Protein AF-A0A2N9N6C3-F1 (afdb_monomer)

Foldseek 3Di:
DDDPDDDDPDDDPVVVVVVVVVCCCVPQVFDFDWDWDFDKAWEKAFAPLGFPWAAADDDDADWDWDDDQKTKIWGRWDDVVVVQVVVCVVVVGRYHYPHPDDHTTTFIFIAGPVAADPPDPDGGGHPQVRCCVGGSIHIDTDGDTDTDGDGDRPPPPDDD

Mean predicted aligned error: 14.41 Å

Radius of gyration: 22.59 Å; Cα contacts (8 Å, |Δi|>4): 260; chains: 1; bounding box: 39×46×64 Å

Structure (mmCIF, N/CA/C/O backbone):
data_AF-A0A2N9N6C3-F1
#
_entry.id   AF-A0A2N9N6C3-F1
#
loop_
_atom_site.group_PDB
_atom_site.id
_atom_site.type_symbol
_atom_site.label_atom_id
_atom_site.label_alt_id
_atom_site.label_comp_id
_atom_site.label_asym_id
_atom_site.label_entity_id
_atom_site.label_seq_id
_atom_site.pdbx_PDB_ins_code
_atom_site.Cartn_x
_atom_site.Cartn_y
_atom_site.Cartn_z
_atom_site.occupancy
_atom_site.B_iso_or_equiv
_atom_site.auth_seq_id
_atom_site.auth_comp_id
_atom_site.auth_asym_id
_atom_site.auth_atom_id
_atom_site.pdbx_PDB_model_num
ATOM 1 N N . MET A 1 1 ? -6.068 1.715 46.823 1.00 41.47 1 MET A N 1
ATOM 2 C CA . MET A 1 1 ? -5.093 0.851 46.133 1.00 41.47 1 MET A CA 1
ATOM 3 C C . MET A 1 1 ? -4.915 -0.390 46.980 1.00 41.47 1 MET A C 1
ATOM 5 O O . MET A 1 1 ? -4.499 -0.215 48.109 1.00 41.47 1 MET A O 1
ATOM 9 N N . ASP A 1 2 ? -5.325 -1.560 46.484 1.00 33.47 2 ASP A N 1
ATOM 10 C CA . ASP A 1 2 ? -4.668 -2.855 46.735 1.00 33.47 2 ASP A CA 1
ATOM 11 C C . ASP A 1 2 ? -5.418 -3.950 45.958 1.00 33.47 2 ASP A C 1
ATOM 13 O O . ASP A 1 2 ? -6.585 -4.234 46.223 1.00 33.47 2 ASP A O 1
ATOM 17 N N . VAL A 1 3 ? -4.769 -4.536 44.955 1.00 36.59 3 VAL A N 1
ATOM 18 C CA . VAL A 1 3 ? -5.169 -5.826 44.379 1.00 36.59 3 VAL A CA 1
ATOM 19 C C . VAL A 1 3 ? -3.892 -6.641 44.264 1.00 36.59 3 VAL A C 1
ATOM 21 O O . VAL A 1 3 ? -3.257 -6.711 43.215 1.00 36.59 3 VAL A O 1
ATOM 24 N N . ALA A 1 4 ? -3.484 -7.233 45.380 1.00 40.34 4 ALA A N 1
ATOM 25 C CA . ALA A 1 4 ? -2.506 -8.303 45.382 1.00 40.34 4 ALA A CA 1
ATOM 26 C C . ALA A 1 4 ? -3.183 -9.583 44.860 1.00 40.34 4 ALA A C 1
ATOM 28 O O . ALA A 1 4 ? -3.842 -10.311 45.606 1.00 40.34 4 ALA A O 1
ATOM 29 N N . ALA A 1 5 ? -3.048 -9.853 43.561 1.00 42.94 5 ALA A N 1
ATOM 30 C CA . ALA A 1 5 ? -3.462 -11.120 42.969 1.00 42.94 5 ALA A CA 1
ATOM 31 C C . ALA A 1 5 ? -2.518 -12.239 43.447 1.00 42.94 5 ALA A C 1
ATOM 33 O O . ALA A 1 5 ? -1.395 -12.384 42.964 1.00 42.94 5 ALA A O 1
ATOM 34 N N . LYS A 1 6 ? -2.964 -13.032 44.428 1.00 45.16 6 LYS A N 1
ATOM 35 C CA . LYS A 1 6 ? -2.318 -14.299 44.792 1.00 45.16 6 LYS A CA 1
ATOM 36 C C . LYS A 1 6 ? -2.622 -15.336 43.707 1.00 45.16 6 LYS A C 1
ATOM 38 O O . LYS A 1 6 ? -3.739 -15.836 43.627 1.00 45.16 6 LYS A O 1
ATOM 43 N N . TYR A 1 7 ? -1.621 -15.666 42.897 1.00 44.38 7 TYR A N 1
ATOM 44 C CA . TYR A 1 7 ? -1.681 -16.748 41.914 1.00 44.38 7 TYR A CA 1
ATOM 45 C C . TYR A 1 7 ? -1.330 -18.097 42.569 1.00 44.38 7 TYR A C 1
ATOM 47 O O . TYR A 1 7 ? -0.245 -18.217 43.144 1.00 44.38 7 TYR A O 1
ATOM 55 N N . PRO A 1 8 ? -2.167 -19.145 42.468 1.00 44.12 8 PRO A N 1
ATOM 56 C CA . PRO A 1 8 ? -1.708 -20.511 42.690 1.00 44.12 8 PRO A CA 1
ATOM 57 C C . PRO A 1 8 ? -0.890 -20.969 41.470 1.00 44.12 8 PRO A C 1
ATOM 59 O O . PRO A 1 8 ? -1.366 -20.946 40.338 1.00 44.12 8 PRO A O 1
ATOM 62 N N . ALA A 1 9 ? 0.356 -21.385 41.699 1.00 49.28 9 ALA A N 1
ATOM 63 C CA . ALA A 1 9 ? 1.397 -21.628 40.691 1.00 49.28 9 ALA A CA 1
ATOM 64 C C . ALA A 1 9 ? 1.185 -22.854 39.761 1.00 49.28 9 ALA A C 1
ATOM 66 O O . ALA A 1 9 ? 2.158 -23.457 39.314 1.00 49.28 9 ALA A O 1
ATOM 67 N N . LYS A 1 10 ? -0.060 -23.269 39.485 1.00 49.50 10 LYS A N 1
ATOM 68 C CA . LYS A 1 10 ? -0.364 -24.498 38.722 1.00 49.50 10 LYS A CA 1
ATOM 69 C C . LYS A 1 10 ? -1.496 -24.394 37.684 1.00 49.50 10 LYS A C 1
ATOM 71 O O . LYS A 1 10 ? -2.003 -25.426 37.262 1.00 49.50 10 LYS A O 1
ATOM 76 N N . ALA A 1 11 ? -1.880 -23.192 37.251 1.00 50.94 11 ALA A N 1
ATOM 77 C CA . ALA A 1 11 ? -2.846 -23.019 36.159 1.00 50.94 11 ALA A CA 1
ATOM 78 C C . ALA A 1 11 ? -2.137 -22.866 34.799 1.00 50.94 11 ALA A C 1
ATOM 80 O O . ALA A 1 11 ? -1.230 -22.041 34.663 1.00 50.94 11 ALA A O 1
ATOM 81 N N . SER A 1 12 ? -2.558 -23.661 33.811 1.00 60.38 12 SER A N 1
ATOM 82 C CA . SER A 1 12 ? -2.137 -23.567 32.407 1.00 60.38 12 SER A CA 1
ATOM 83 C C . SER A 1 12 ? -2.492 -22.196 31.811 1.00 60.38 12 SER A C 1
ATOM 85 O O . SER A 1 12 ? -3.450 -21.557 32.244 1.00 60.38 12 SER A O 1
ATOM 87 N N . ASP A 1 13 ? -1.727 -21.733 30.817 1.00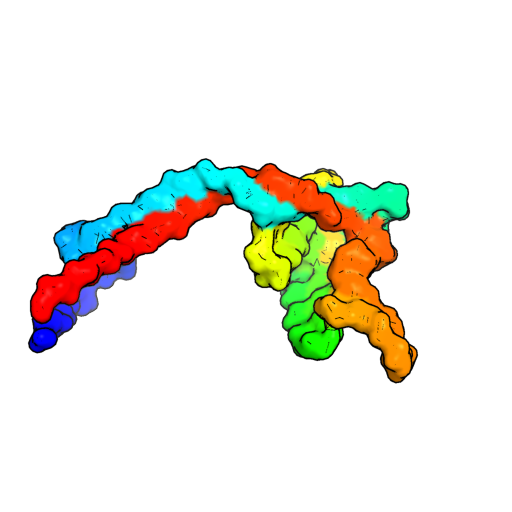 54.66 13 ASP A N 1
ATOM 88 C CA . ASP A 1 13 ? -1.860 -20.378 30.244 1.00 54.66 13 ASP A CA 1
ATOM 89 C C . ASP A 1 13 ? -3.273 -20.094 29.680 1.00 54.66 13 ASP A C 1
ATOM 91 O O . ASP A 1 13 ? -3.801 -18.996 29.852 1.00 54.66 13 ASP A O 1
ATOM 95 N N . ASP A 1 14 ? -3.928 -21.119 29.122 1.00 56.00 14 ASP A N 1
ATOM 96 C CA . ASP A 1 14 ? -5.285 -21.055 28.552 1.00 56.00 14 ASP A CA 1
ATOM 97 C C . ASP A 1 14 ? -6.372 -20.777 29.613 1.00 56.00 14 ASP A C 1
ATOM 99 O O . ASP A 1 14 ? -7.237 -19.915 29.438 1.00 56.00 14 ASP A O 1
ATOM 103 N N . ASP A 1 15 ? -6.278 -21.434 30.775 1.00 57.03 15 ASP A N 1
ATOM 104 C CA . ASP A 1 15 ? -7.173 -21.191 31.915 1.00 57.03 15 ASP A CA 1
ATOM 105 C C . ASP A 1 15 ? -6.963 -19.790 32.499 1.00 57.03 15 ASP A C 1
ATOM 107 O O . ASP A 1 15 ? -7.914 -19.114 32.899 1.00 57.03 15 ASP A O 1
ATOM 111 N N . ARG A 1 16 ? -5.714 -19.311 32.492 1.00 57.00 16 ARG A N 1
ATOM 112 C CA . ARG A 1 16 ? -5.366 -17.952 32.918 1.00 57.00 16 ARG A CA 1
ATOM 113 C C . ARG A 1 16 ? -5.998 -16.901 32.013 1.00 57.00 16 ARG A C 1
ATOM 115 O O . ARG A 1 16 ? -6.516 -15.916 32.534 1.00 57.00 16 ARG A O 1
ATOM 122 N N . MET A 1 17 ? -5.993 -17.121 30.697 1.00 57.16 17 MET A N 1
ATOM 123 C CA . MET A 1 17 ? -6.604 -16.214 29.723 1.00 57.16 17 MET A CA 1
ATOM 124 C C . MET A 1 17 ? -8.120 -16.123 29.930 1.00 57.16 17 MET A C 1
ATOM 126 O O . MET A 1 17 ? -8.662 -15.021 29.972 1.00 57.16 17 MET A O 1
ATOM 130 N N . ARG A 1 18 ? -8.795 -17.259 30.154 1.00 58.66 18 ARG A N 1
ATOM 131 C CA . ARG A 1 18 ? -10.243 -17.282 30.418 1.00 58.66 18 ARG A CA 1
ATOM 132 C C . ARG A 1 18 ? -10.622 -16.615 31.735 1.00 58.66 18 ARG A C 1
ATOM 134 O O . ARG A 1 18 ? -11.561 -15.828 31.755 1.00 58.66 18 ARG A O 1
ATOM 141 N N . MET A 1 19 ? -9.878 -16.859 32.816 1.00 62.62 19 MET A N 1
ATOM 142 C CA . MET A 1 19 ? -10.142 -16.199 34.101 1.00 62.62 19 MET A CA 1
ATOM 143 C C . MET A 1 19 ? -9.870 -14.688 34.044 1.00 62.62 19 MET A C 1
ATOM 145 O O . MET A 1 19 ? -10.613 -13.919 34.650 1.00 62.62 19 MET A O 1
ATOM 149 N N . LEU A 1 20 ? -8.853 -14.242 33.292 1.00 60.12 20 LEU A N 1
ATOM 150 C CA . LEU A 1 20 ? -8.622 -12.816 33.029 1.00 60.12 20 LEU A CA 1
ATOM 151 C C . LEU A 1 20 ? -9.768 -12.199 32.227 1.00 60.12 20 LEU A C 1
ATOM 153 O O . LEU A 1 20 ? -10.194 -11.097 32.550 1.00 60.12 20 LEU A O 1
ATOM 157 N N . GLN A 1 21 ? -10.280 -12.909 31.221 1.00 60.00 21 GLN A N 1
ATOM 158 C CA . GLN A 1 21 ? -11.396 -12.445 30.399 1.00 60.00 21 GLN A CA 1
ATOM 159 C C . GLN A 1 21 ? -12.663 -12.270 31.246 1.00 60.00 21 GLN A C 1
ATOM 161 O O . GLN A 1 21 ? -13.246 -11.190 31.248 1.00 60.00 21 GLN A O 1
ATOM 166 N N . THR A 1 22 ? -12.996 -13.254 32.091 1.00 60.59 22 THR A N 1
ATOM 167 C CA . THR A 1 22 ? -14.125 -13.157 33.034 1.00 60.59 22 THR A CA 1
ATOM 168 C C . THR A 1 22 ? -13.939 -12.035 34.062 1.00 60.59 22 THR A C 1
ATOM 170 O O . THR A 1 22 ? -14.893 -11.332 34.372 1.00 60.59 22 THR A O 1
ATOM 173 N N . LEU A 1 23 ? -12.723 -11.816 34.579 1.00 63.72 23 LEU A N 1
ATOM 174 C CA . LE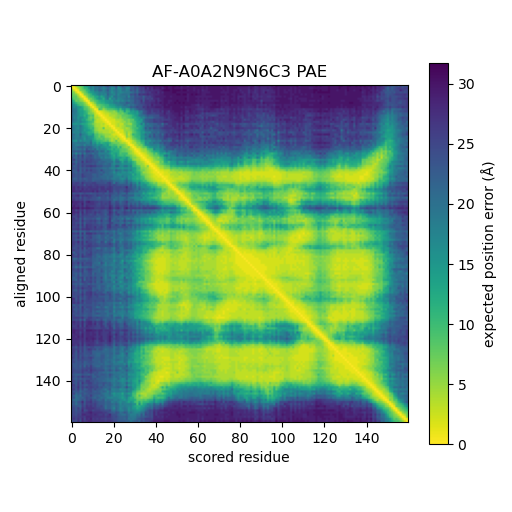U A 1 23 ? -12.449 -10.723 35.524 1.00 63.72 23 LEU A CA 1
ATOM 175 C C . LEU A 1 23 ? -12.477 -9.332 34.863 1.00 63.72 23 LEU A C 1
ATOM 177 O O . LEU A 1 23 ? -12.849 -8.357 35.518 1.00 63.72 23 LEU A O 1
ATOM 181 N N . LEU A 1 24 ? -12.091 -9.223 33.588 1.00 58.91 24 LEU A N 1
ATOM 182 C CA . LEU A 1 24 ? -12.195 -7.991 32.799 1.00 58.91 24 LEU A CA 1
ATOM 183 C C . LEU A 1 24 ? -13.657 -7.679 32.444 1.00 58.91 24 LEU A C 1
ATOM 185 O O . LEU A 1 24 ? -14.078 -6.530 32.563 1.00 58.91 24 LEU A O 1
ATOM 189 N N . GLU A 1 25 ? -14.451 -8.690 32.092 1.00 55.12 25 GLU A N 1
ATOM 190 C CA . GLU A 1 25 ? -15.891 -8.528 31.866 1.00 55.12 25 GLU A CA 1
ATOM 191 C C . GLU A 1 25 ? -16.635 -8.141 33.156 1.00 55.12 25 GLU A C 1
ATOM 193 O O . GLU A 1 25 ? -17.418 -7.192 33.143 1.00 55.12 25 GLU A O 1
ATOM 198 N N . ASP A 1 26 ? -16.347 -8.795 34.288 1.00 57.25 26 ASP A N 1
ATOM 199 C CA . ASP A 1 26 ? -17.074 -8.581 35.550 1.00 57.25 26 ASP A CA 1
ATOM 200 C C . ASP A 1 26 ? -16.666 -7.281 36.274 1.00 57.25 26 ASP A C 1
ATOM 202 O O . ASP A 1 26 ? -17.512 -6.599 36.856 1.00 57.25 26 ASP A O 1
ATOM 206 N N . ARG A 1 27 ? -15.383 -6.876 36.206 1.00 51.81 27 ARG A N 1
ATOM 207 C CA . ARG A 1 27 ? -14.877 -5.701 36.947 1.00 51.81 27 ARG A CA 1
ATOM 208 C C . ARG A 1 27 ? -14.704 -4.430 36.118 1.00 51.81 27 ARG A C 1
ATOM 210 O O . ARG A 1 27 ? -14.740 -3.346 36.697 1.00 51.81 27 ARG A O 1
ATOM 217 N N . PHE A 1 28 ? -14.503 -4.549 34.805 1.00 55.28 28 PHE A N 1
ATOM 218 C CA . PHE A 1 28 ? -14.314 -3.400 33.909 1.00 55.28 28 PHE A CA 1
ATOM 219 C C . PHE A 1 28 ? -15.470 -3.195 32.928 1.00 55.28 28 PHE A C 1
ATOM 221 O O . PHE A 1 28 ? -15.441 -2.205 32.203 1.00 55.28 28 PHE A O 1
ATOM 228 N N . LYS A 1 29 ? -16.479 -4.088 32.903 1.00 55.78 29 LYS A N 1
ATOM 229 C CA . LYS A 1 29 ? -17.602 -4.042 31.946 1.00 55.78 29 LYS A CA 1
ATOM 230 C C . LYS A 1 29 ? -17.143 -3.783 30.508 1.00 55.78 29 LYS A C 1
ATOM 232 O O . LYS A 1 29 ? -17.791 -3.059 29.755 1.00 55.78 29 LYS A O 1
ATOM 237 N N . LEU A 1 30 ? -16.000 -4.353 30.134 1.00 51.84 30 L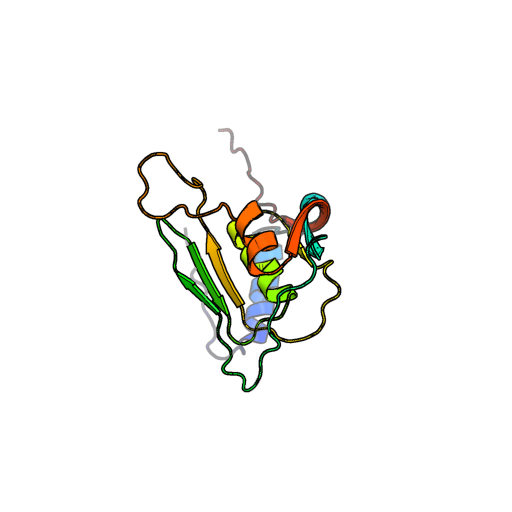EU A N 1
ATOM 238 C CA . LEU A 1 30 ? -15.377 -4.099 28.845 1.00 51.84 30 LEU A CA 1
ATOM 239 C C . LEU A 1 30 ? -16.169 -4.836 27.750 1.00 51.84 30 LEU A C 1
ATOM 241 O O . LEU A 1 30 ? -15.873 -5.976 27.399 1.00 51.84 30 LEU A O 1
ATOM 245 N N . ALA A 1 31 ? -17.231 -4.208 27.249 1.00 53.41 31 ALA A N 1
ATOM 246 C CA . ALA A 1 31 ? -18.031 -4.732 26.153 1.00 53.41 31 ALA A CA 1
ATOM 247 C C . ALA A 1 31 ? -17.308 -4.457 24.829 1.00 53.41 31 ALA A C 1
ATOM 249 O O . ALA A 1 31 ? -17.286 -3.333 24.327 1.00 53.41 31 ALA A O 1
ATOM 250 N N . VAL A 1 32 ? -16.705 -5.498 24.258 1.00 54.16 32 VAL A N 1
ATOM 251 C CA . VAL A 1 32 ? -16.070 -5.424 22.940 1.00 54.16 32 VAL A CA 1
ATOM 252 C C . VAL A 1 32 ? -17.164 -5.410 21.873 1.00 54.16 32 VAL A C 1
ATOM 254 O O . VAL A 1 32 ? -17.711 -6.452 21.510 1.00 54.16 32 VAL A O 1
ATOM 257 N N . HIS A 1 33 ? -17.493 -4.227 21.355 1.00 55.00 33 HIS A N 1
ATOM 258 C CA . HIS A 1 33 ? -18.429 -4.093 20.242 1.00 55.00 33 HIS A CA 1
ATOM 259 C C . HIS A 1 33 ? -17.679 -4.092 18.908 1.00 55.00 33 HIS A C 1
ATOM 261 O O . HIS A 1 33 ? -16.870 -3.210 18.615 1.00 55.00 33 HIS A O 1
ATOM 267 N N . ARG A 1 34 ? -17.966 -5.112 18.094 1.00 53.09 34 ARG A N 1
ATOM 268 C CA . ARG A 1 34 ? -17.567 -5.183 16.687 1.00 53.09 34 ARG A CA 1
ATOM 269 C C . ARG A 1 34 ? -18.646 -4.502 15.857 1.00 53.09 34 ARG A C 1
ATOM 271 O O . ARG A 1 34 ? -19.773 -4.986 15.809 1.00 53.09 34 ARG A O 1
ATOM 278 N N . GLU A 1 35 ? -18.310 -3.390 15.215 1.00 51.59 35 GLU A N 1
ATOM 279 C CA . GLU A 1 35 ? -19.18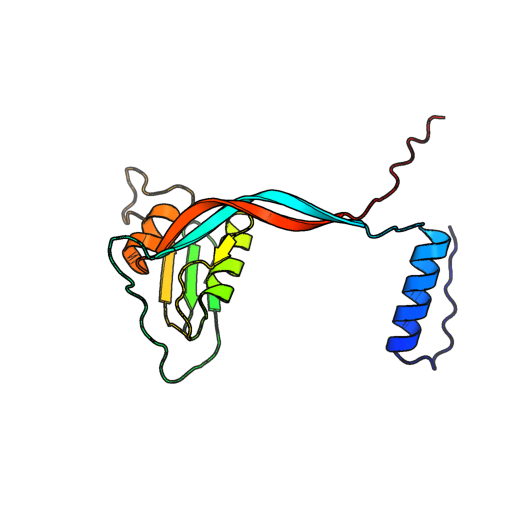9 -2.740 14.240 1.00 51.59 35 GLU A CA 1
ATOM 280 C C . GLU A 1 35 ? -18.485 -2.637 12.887 1.00 51.59 35 GLU A C 1
ATOM 282 O O . GLU A 1 35 ? -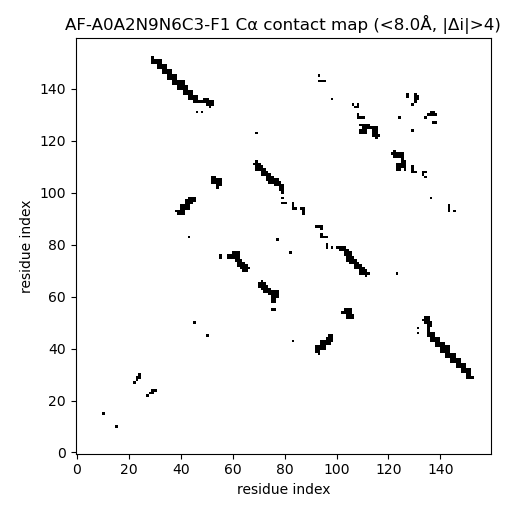17.350 -2.168 12.790 1.00 51.59 35 GLU A O 1
ATOM 287 N N . THR A 1 36 ? -19.181 -3.031 11.820 1.00 60.38 36 THR A N 1
ATOM 288 C CA . THR A 1 36 ? -18.725 -2.793 10.449 1.00 60.38 36 THR A CA 1
ATOM 289 C C . THR A 1 36 ? -19.111 -1.377 10.036 1.00 60.38 36 THR A C 1
ATOM 291 O O . THR A 1 36 ? -20.294 -1.064 9.895 1.00 60.38 36 THR A O 1
ATOM 294 N N . ARG A 1 37 ? -18.126 -0.500 9.823 1.00 62.62 37 ARG A N 1
ATOM 295 C CA . ARG A 1 37 ? -18.356 0.877 9.358 1.00 62.62 37 ARG A CA 1
ATOM 296 C C . ARG A 1 37 ? -17.647 1.118 8.030 1.00 62.62 37 ARG A C 1
ATOM 298 O O . ARG A 1 37 ? -16.544 0.635 7.796 1.00 62.62 37 ARG A O 1
ATOM 305 N N . GLN A 1 38 ? -18.293 1.879 7.147 1.00 68.56 38 GLN A N 1
ATOM 306 C CA . GLN A 1 38 ? -17.681 2.316 5.892 1.00 68.56 38 GLN A CA 1
ATOM 307 C C . GLN A 1 38 ? -16.727 3.472 6.186 1.00 68.56 38 GLN A C 1
ATOM 309 O O . GLN A 1 38 ? -17.171 4.591 6.452 1.00 68.56 38 GLN A O 1
ATOM 314 N N . LEU A 1 39 ? -15.428 3.197 6.147 1.00 73.06 39 LEU A N 1
ATOM 315 C CA . LEU A 1 39 ? -14.387 4.193 6.372 1.00 73.06 39 LEU A CA 1
ATOM 316 C C . LEU A 1 39 ? -13.756 4.618 5.040 1.00 73.06 39 LEU A C 1
ATOM 318 O O . LEU A 1 39 ? -13.725 3.833 4.085 1.00 73.06 39 LEU A O 1
ATOM 322 N N . PRO A 1 40 ? -13.271 5.868 4.939 1.00 76.00 40 PRO A N 1
ATOM 323 C CA . PRO A 1 40 ? -12.427 6.258 3.822 1.00 76.00 40 PRO A CA 1
ATOM 324 C C . PRO A 1 40 ? -11.156 5.401 3.832 1.00 76.00 40 PRO A C 1
ATOM 326 O O . PRO A 1 40 ? -10.445 5.333 4.833 1.00 76.00 40 PRO A O 1
ATOM 329 N N . GLY A 1 41 ? -10.886 4.741 2.713 1.00 87.38 41 GLY A N 1
ATOM 330 C CA . GLY A 1 41 ? -9.701 3.925 2.507 1.00 87.38 41 GLY A CA 1
ATOM 331 C C . GLY A 1 41 ? -9.293 3.924 1.040 1.00 87.38 41 GLY A C 1
ATOM 332 O O . GLY A 1 41 ? -9.694 4.788 0.254 1.00 87.38 41 GLY A O 1
ATOM 333 N N . TYR A 1 42 ? -8.486 2.943 0.668 1.00 89.88 42 TYR A N 1
ATOM 334 C CA . TYR A 1 42 ? -7.973 2.797 -0.684 1.00 89.88 42 TYR A CA 1
ATOM 335 C C . TYR A 1 42 ? -8.144 1.357 -1.164 1.00 89.88 42 TYR A C 1
ATOM 337 O O . TYR A 1 42 ? -8.084 0.415 -0.383 1.00 89.88 42 TYR A O 1
ATOM 345 N N . ALA A 1 43 ? -8.349 1.185 -2.461 1.00 89.88 43 ALA A N 1
ATOM 346 C CA . ALA A 1 43 ? -8.226 -0.092 -3.141 1.00 89.88 43 ALA A CA 1
ATOM 347 C C . ALA A 1 43 ? -6.916 -0.101 -3.930 1.00 89.88 43 ALA A C 1
ATOM 349 O O . ALA A 1 43 ? -6.646 0.827 -4.699 1.00 89.88 43 ALA A O 1
ATOM 350 N N . LEU A 1 44 ? -6.104 -1.135 -3.740 1.00 90.06 44 LEU A N 1
ATOM 351 C CA . LEU A 1 44 ? -4.925 -1.390 -4.551 1.00 90.06 44 LEU A CA 1
ATOM 352 C C . LEU A 1 44 ? -5.373 -2.100 -5.830 1.00 90.06 44 LEU A C 1
ATOM 354 O O . LEU A 1 44 ? -5.907 -3.202 -5.777 1.00 90.06 44 LEU A O 1
ATOM 358 N N . VAL A 1 45 ? -5.190 -1.458 -6.980 1.00 90.81 45 VAL A N 1
ATOM 359 C CA . VAL A 1 45 ? -5.619 -1.969 -8.291 1.00 90.81 45 VAL A CA 1
ATOM 360 C C . VAL A 1 45 ? -4.454 -1.985 -9.271 1.00 90.81 45 VAL A C 1
ATOM 362 O O . VAL A 1 45 ? -3.483 -1.243 -9.115 1.00 90.81 45 VAL A O 1
ATOM 365 N N . VAL A 1 46 ? -4.544 -2.804 -10.317 1.00 90.06 46 VAL A N 1
ATOM 366 C CA . VAL A 1 46 ? -3.559 -2.774 -11.405 1.00 90.06 46 VAL A CA 1
ATOM 367 C C . VAL A 1 46 ? -3.699 -1.462 -12.178 1.00 90.06 46 VAL A C 1
ATOM 369 O O . VAL A 1 46 ? -4.790 -1.052 -12.570 1.00 90.06 46 VAL A O 1
ATOM 372 N N . SER A 1 47 ? -2.580 -0.775 -12.383 1.00 86.25 47 SER A N 1
ATOM 373 C CA . SER A 1 47 ? -2.517 0.455 -13.166 1.00 86.25 47 SER A CA 1
ATOM 374 C C . SER A 1 47 ? -2.724 0.159 -14.652 1.00 86.25 47 SER A C 1
ATOM 376 O O . SER A 1 47 ? -2.327 -0.890 -15.159 1.00 86.25 47 SER A O 1
ATOM 378 N N . SER A 1 48 ? -3.248 1.135 -15.396 1.00 77.00 48 SER A N 1
ATOM 379 C CA . SER A 1 48 ? -3.398 1.057 -16.857 1.00 77.00 48 SER A CA 1
ATOM 380 C C . SER A 1 48 ? -2.072 0.858 -17.606 1.00 77.00 48 SER A C 1
ATOM 382 O O . SER A 1 48 ? -2.079 0.466 -18.768 1.00 77.00 48 SER A O 1
ATOM 384 N N . LYS A 1 49 ? -0.933 1.098 -16.941 1.00 72.19 49 LYS A N 1
ATOM 385 C CA . LYS A 1 49 ? 0.419 0.836 -17.459 1.00 72.19 49 LYS A CA 1
ATOM 386 C C . LYS A 1 49 ? 0.815 -0.654 -17.448 1.00 72.19 49 LYS A C 1
ATOM 388 O O . LYS A 1 49 ? 1.881 -0.980 -17.962 1.00 72.19 49 LYS A O 1
ATOM 393 N N . GLY A 1 50 ? -0.021 -1.536 -16.895 1.00 69.75 50 GLY A N 1
ATOM 394 C CA . GLY A 1 50 ? 0.240 -2.972 -16.784 1.00 69.75 50 GLY A CA 1
ATOM 395 C C . GLY A 1 50 ? 1.089 -3.340 -15.565 1.00 69.75 50 GLY A C 1
ATOM 396 O O . GLY A 1 50 ? 1.838 -2.517 -15.040 1.00 69.75 50 GLY A O 1
ATOM 397 N N . CYS A 1 51 ? 0.954 -4.587 -15.107 1.00 79.56 51 CYS A N 1
ATOM 398 C CA . CYS A 1 51 ? 1.687 -5.116 -13.959 1.00 79.56 51 CYS A CA 1
ATOM 399 C C . CYS A 1 51 ? 3.179 -5.288 -14.292 1.00 79.56 51 CYS A C 1
ATOM 401 O O . CYS A 1 51 ? 3.526 -5.962 -15.261 1.00 79.56 51 CYS A O 1
ATOM 403 N N . LYS A 1 52 ? 4.058 -4.688 -13.479 1.00 80.62 52 LYS A N 1
ATOM 404 C CA . LYS A 1 52 ? 5.525 -4.774 -13.616 1.00 80.62 52 LYS A CA 1
ATOM 405 C C . LYS A 1 52 ? 6.180 -5.639 -12.534 1.00 80.62 52 LYS A C 1
ATOM 407 O O . LYS A 1 52 ? 7.396 -5.590 -12.350 1.00 80.62 52 LYS A O 1
ATOM 412 N N . LEU A 1 53 ? 5.380 -6.404 -11.795 1.00 81.00 53 LEU A N 1
ATOM 413 C CA . LEU A 1 53 ? 5.868 -7.255 -10.718 1.00 81.00 53 LEU A CA 1
ATOM 414 C C . LEU A 1 53 ? 6.736 -8.383 -11.273 1.00 81.00 53 LEU A C 1
ATOM 416 O O . LEU A 1 53 ? 6.413 -9.008 -12.284 1.00 81.00 53 LEU A O 1
ATOM 420 N N . LYS A 1 54 ? 7.836 -8.663 -10.578 1.00 81.69 54 LYS A N 1
ATOM 421 C CA . LYS A 1 54 ? 8.712 -9.786 -10.902 1.00 81.69 54 LYS A CA 1
ATOM 422 C C . LYS A 1 54 ? 8.282 -10.990 -10.067 1.00 81.69 54 LYS A C 1
ATOM 424 O O . LYS A 1 54 ? 8.222 -10.850 -8.843 1.00 81.69 54 LYS A O 1
ATOM 429 N N . PRO A 1 55 ? 7.972 -12.148 -10.675 1.00 80.88 55 PRO A N 1
ATOM 430 C CA . PRO A 1 55 ? 7.670 -13.350 -9.907 1.00 80.88 55 PRO A CA 1
ATOM 431 C C . PRO A 1 55 ? 8.877 -13.696 -9.033 1.00 80.88 55 PRO A C 1
ATOM 433 O O . PRO A 1 55 ? 10.017 -13.662 -9.505 1.00 80.88 55 PRO A O 1
ATOM 436 N N . ALA A 1 56 ? 8.638 -13.969 -7.752 1.00 78.25 56 ALA A N 1
ATOM 437 C CA . ALA A 1 56 ? 9.705 -14.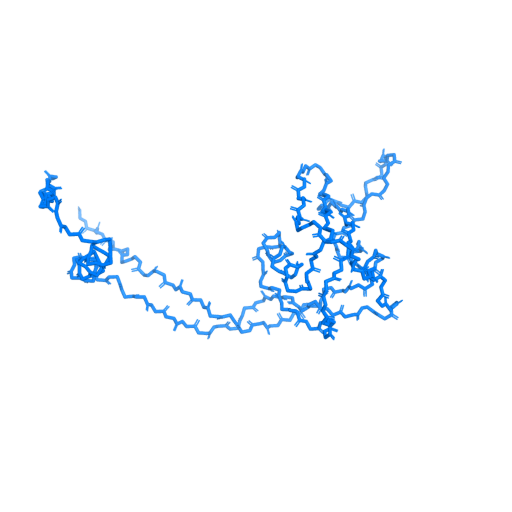408 -6.868 1.00 78.25 56 ALA A CA 1
ATOM 438 C C . ALA A 1 56 ? 10.099 -15.849 -7.229 1.00 78.25 56 ALA A C 1
ATOM 440 O O . ALA A 1 56 ? 9.239 -16.699 -7.453 1.00 78.25 56 ALA A O 1
ATOM 441 N N . GLY A 1 57 ? 11.405 -16.093 -7.344 1.00 72.56 57 GLY A N 1
ATOM 442 C CA . GLY A 1 57 ? 11.969 -17.423 -7.570 1.00 72.56 57 GLY A CA 1
ATOM 443 C C . GLY A 1 57 ? 12.228 -18.138 -6.244 1.00 72.56 57 GLY A C 1
ATOM 444 O O . GLY A 1 57 ? 11.318 -18.332 -5.442 1.00 72.56 57 GLY A O 1
ATOM 445 N N . GLU A 1 58 ? 13.486 -18.510 -5.998 1.00 62.75 58 GLU A N 1
ATOM 446 C CA . GLU A 1 58 ? 13.914 -19.053 -4.705 1.00 62.75 58 GLU A CA 1
ATOM 447 C C . GLU A 1 58 ? 13.753 -18.012 -3.592 1.00 62.75 58 GLU A C 1
ATOM 449 O O . GLU A 1 58 ? 14.147 -16.851 -3.718 1.00 62.75 58 GLU A O 1
ATOM 454 N N . CYS A 1 59 ? 13.095 -18.440 -2.519 1.00 58.69 59 CYS A N 1
ATOM 455 C CA . CYS A 1 59 ? 12.363 -17.554 -1.637 1.00 58.69 59 CYS A CA 1
ATOM 456 C C . CYS A 1 59 ? 12.985 -17.524 -0.242 1.00 58.69 59 CYS A C 1
ATOM 458 O O . CYS A 1 59 ? 12.730 -18.402 0.580 1.00 58.69 59 CYS A O 1
ATOM 460 N N . GLU A 1 60 ? 13.761 -16.483 0.045 1.00 63.84 60 GLU A N 1
ATOM 461 C CA . GLU A 1 60 ? 14.031 -16.078 1.424 1.00 63.84 60 GLU A CA 1
ATOM 462 C C . GLU A 1 60 ? 12.970 -15.051 1.821 1.00 63.84 60 GLU A C 1
ATOM 464 O O . GLU A 1 60 ? 12.933 -13.931 1.302 1.00 63.84 60 GLU A O 1
ATOM 469 N N . GLN A 1 61 ? 12.051 -15.456 2.700 1.00 62.03 61 GLN A N 1
ATOM 470 C CA . GLN A 1 61 ? 10.992 -14.577 3.186 1.00 62.03 61 GLN A CA 1
ATOM 471 C C . GLN A 1 61 ? 11.598 -13.392 3.939 1.00 62.03 61 GLN A C 1
ATOM 473 O O . GLN A 1 61 ? 12.368 -13.556 4.883 1.00 62.03 61 GLN A O 1
ATOM 478 N N . GLY A 1 62 ? 11.220 -12.187 3.524 1.00 67.94 62 GLY A N 1
ATOM 479 C CA . GLY A 1 62 ? 11.679 -10.964 4.158 1.00 67.94 62 GLY A CA 1
ATOM 480 C C . GLY A 1 62 ? 11.176 -9.731 3.426 1.00 67.94 62 GLY A C 1
ATOM 481 O O . GLY A 1 62 ? 11.333 -9.604 2.209 1.00 67.94 62 GLY A O 1
ATOM 482 N N . ALA A 1 63 ? 10.585 -8.820 4.193 1.00 72.12 63 ALA A N 1
ATOM 483 C CA . ALA A 1 63 ? 10.330 -7.453 3.779 1.00 72.12 63 ALA A CA 1
ATOM 484 C C . ALA A 1 63 ? 11.150 -6.539 4.690 1.00 72.12 63 ALA A C 1
ATOM 486 O O . ALA A 1 63 ? 10.969 -6.540 5.906 1.00 72.12 63 ALA A O 1
ATOM 487 N N . ASN A 1 64 ? 12.065 -5.779 4.100 1.00 79.38 64 ASN A N 1
ATOM 488 C CA . ASN A 1 64 ? 12.800 -4.739 4.797 1.00 79.38 64 ASN A CA 1
ATOM 489 C C . ASN A 1 64 ? 12.150 -3.404 4.475 1.00 79.38 64 ASN A C 1
ATOM 491 O O . ASN A 1 64 ? 12.135 -2.977 3.321 1.00 79.38 64 ASN A O 1
ATOM 495 N N . HIS A 1 65 ? 11.625 -2.757 5.507 1.00 79.00 65 HIS A N 1
ATOM 496 C CA . HIS A 1 65 ? 11.156 -1.386 5.433 1.00 79.00 65 HIS A CA 1
ATOM 497 C C . HIS A 1 65 ? 12.149 -0.500 6.176 1.00 79.00 65 HIS A C 1
ATOM 499 O O . HIS A 1 65 ? 12.296 -0.625 7.393 1.00 79.00 65 HIS A O 1
ATOM 505 N N . ASN A 1 66 ? 12.851 0.356 5.440 1.00 81.31 66 ASN A N 1
ATOM 506 C CA . ASN A 1 66 ? 13.787 1.307 6.015 1.00 81.31 66 ASN A CA 1
ATOM 507 C C . ASN A 1 66 ? 13.164 2.702 5.982 1.00 81.31 66 ASN A C 1
ATOM 509 O O . ASN A 1 66 ? 12.848 3.212 4.904 1.00 81.31 66 ASN A O 1
ATOM 513 N N . GLY A 1 67 ? 12.981 3.276 7.170 1.00 73.06 67 GLY A N 1
ATOM 514 C CA . GLY A 1 67 ? 12.353 4.581 7.343 1.00 73.06 67 GLY A CA 1
ATOM 515 C C . GLY A 1 67 ? 13.351 5.739 7.266 1.00 73.06 67 GLY A C 1
ATOM 516 O O . GLY A 1 67 ? 14.537 5.571 7.566 1.00 73.06 67 GLY A O 1
ATOM 517 N N . GLY A 1 68 ? 12.885 6.934 6.903 1.00 79.44 68 GLY A N 1
ATOM 518 C CA . GLY A 1 68 ? 13.693 8.154 6.925 1.00 79.44 68 GLY A CA 1
ATOM 519 C C . GLY A 1 68 ? 13.095 9.304 6.114 1.00 79.44 68 GLY A C 1
ATOM 520 O O . GLY A 1 68 ? 11.888 9.478 6.032 1.00 79.44 68 GLY A O 1
ATOM 521 N N . ARG A 1 69 ? 13.955 10.128 5.495 1.00 78.00 69 ARG A N 1
ATOM 522 C CA . ARG A 1 69 ? 13.501 11.153 4.526 1.00 78.00 69 ARG A CA 1
ATOM 523 C C . ARG A 1 69 ? 12.935 10.516 3.250 1.00 78.00 69 ARG A C 1
ATOM 525 O O . ARG A 1 69 ? 12.132 11.129 2.553 1.00 78.00 69 ARG A O 1
ATOM 532 N N . VAL A 1 70 ? 13.418 9.319 2.934 1.00 84.56 70 VAL A N 1
ATOM 533 C CA . VAL A 1 70 ? 13.025 8.506 1.789 1.00 84.56 70 VAL A CA 1
ATOM 534 C C . VAL A 1 70 ? 12.739 7.115 2.327 1.00 84.56 70 VAL A C 1
ATOM 536 O O . VAL A 1 70 ? 13.650 6.444 2.812 1.00 84.56 70 VAL A O 1
ATOM 539 N N . GLU A 1 71 ? 11.486 6.705 2.229 1.00 87.06 71 GLU A N 1
ATOM 540 C CA . GLU A 1 71 ? 11.033 5.375 2.599 1.00 87.06 71 GLU A CA 1
ATOM 541 C C . GLU A 1 71 ? 11.495 4.394 1.522 1.00 87.06 71 GLU A C 1
ATOM 543 O O . GLU A 1 71 ? 11.358 4.644 0.319 1.00 87.06 71 GLU A O 1
ATOM 548 N N . THR A 1 72 ? 12.091 3.282 1.944 1.00 87.19 72 THR A N 1
ATOM 549 C CA . THR A 1 72 ? 12.494 2.205 1.034 1.00 87.19 72 THR A CA 1
ATOM 550 C C . THR A 1 72 ? 11.935 0.885 1.538 1.00 87.19 72 THR A C 1
ATOM 552 O O . THR A 1 72 ? 12.236 0.460 2.652 1.00 87.19 72 THR A O 1
ATOM 555 N N . LEU A 1 73 ? 11.139 0.224 0.704 1.00 87.25 73 LEU A N 1
ATOM 556 C CA . LEU A 1 73 ? 10.570 -1.092 0.948 1.00 87.25 73 LEU A CA 1
ATOM 557 C C . LEU A 1 73 ? 11.133 -2.077 -0.066 1.00 87.25 73 LEU A C 1
ATOM 559 O O . LEU A 1 73 ? 10.828 -1.988 -1.250 1.00 87.25 73 LEU A O 1
ATOM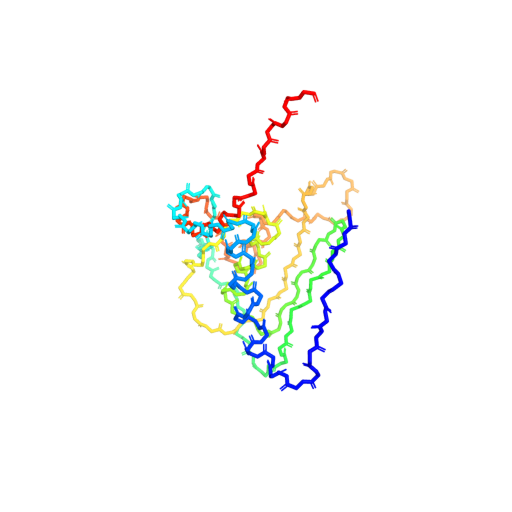 563 N N . SER A 1 74 ? 11.922 -3.032 0.406 1.00 86.94 74 SER A N 1
ATOM 564 C CA . SER A 1 74 ? 12.407 -4.145 -0.406 1.00 86.94 74 SER A CA 1
ATOM 565 C C . SER A 1 74 ? 11.785 -5.436 0.096 1.00 86.94 74 SER A C 1
ATOM 567 O O . SER A 1 74 ? 11.870 -5.761 1.282 1.00 86.94 74 SER A O 1
ATOM 569 N N . ALA A 1 75 ? 11.145 -6.165 -0.804 1.00 84.88 75 ALA A N 1
ATOM 570 C CA . ALA A 1 75 ? 10.458 -7.413 -0.540 1.00 84.88 75 ALA A CA 1
ATOM 571 C C . ALA A 1 75 ? 10.931 -8.456 -1.547 1.00 84.88 75 ALA A C 1
ATOM 573 O O . ALA A 1 75 ? 10.788 -8.248 -2.746 1.00 84.88 75 ALA A O 1
ATOM 574 N N . LYS A 1 76 ? 11.468 -9.588 -1.078 1.00 80.31 76 LYS A N 1
ATOM 575 C CA . LYS A 1 76 ? 11.956 -10.656 -1.973 1.00 80.31 76 LYS A CA 1
ATOM 576 C C . LYS A 1 76 ? 10.939 -11.768 -2.229 1.00 80.31 76 LYS A C 1
ATOM 578 O O . LYS A 1 76 ? 11.108 -12.526 -3.178 1.00 80.31 76 LYS A O 1
ATOM 583 N N . CYS A 1 77 ? 9.884 -11.834 -1.420 1.00 82.62 77 CYS A N 1
ATOM 584 C CA . CYS A 1 77 ? 8.849 -12.861 -1.479 1.00 82.62 77 CYS A CA 1
ATOM 585 C C . CYS A 1 77 ? 7.567 -12.400 -0.782 1.00 82.62 77 CYS A C 1
ATOM 587 O O . CYS A 1 77 ? 7.196 -12.904 0.278 1.00 82.62 77 CYS A O 1
ATOM 589 N N . SER A 1 78 ? 6.903 -11.409 -1.363 1.00 82.38 78 SER A N 1
ATOM 590 C CA . SER A 1 78 ? 5.718 -10.811 -0.751 1.00 82.38 78 SER A CA 1
ATOM 591 C C . SER A 1 78 ? 4.499 -10.973 -1.643 1.00 82.38 78 SER A C 1
ATOM 593 O O . SER A 1 78 ? 4.576 -10.803 -2.861 1.00 82.38 78 SER A O 1
ATOM 595 N N . SER A 1 79 ? 3.370 -11.307 -1.022 1.00 86.56 79 SER A N 1
ATOM 596 C CA . SER A 1 79 ? 2.060 -11.280 -1.666 1.00 86.56 79 SER A CA 1
ATOM 597 C C . SER A 1 79 ? 1.546 -9.844 -1.779 1.00 86.56 79 SER A C 1
ATOM 599 O O . SER A 1 79 ? 2.014 -8.935 -1.081 1.00 86.56 79 SER A O 1
ATOM 601 N N . MET A 1 80 ? 0.557 -9.637 -2.648 1.00 86.31 80 MET A N 1
ATOM 602 C CA . MET A 1 80 ? -0.135 -8.348 -2.742 1.00 86.31 80 MET A CA 1
ATOM 603 C C . MET A 1 80 ? -0.881 -7.999 -1.454 1.00 86.31 80 MET A C 1
ATOM 605 O O . MET A 1 80 ? -0.916 -6.832 -1.076 1.00 86.31 80 MET A O 1
ATOM 609 N N . ASP A 1 81 ? -1.364 -9.005 -0.725 1.00 85.31 81 ASP A N 1
ATOM 610 C CA . ASP A 1 81 ? -1.967 -8.828 0.596 1.00 85.31 81 ASP A CA 1
ATOM 611 C C . ASP A 1 81 ? -0.981 -8.198 1.598 1.00 85.31 81 ASP A C 1
ATOM 613 O O . ASP A 1 81 ? -1.290 -7.193 2.238 1.00 85.31 81 ASP A O 1
ATOM 617 N N . LEU A 1 82 ? 0.261 -8.699 1.658 1.00 85.31 82 LEU A N 1
ATOM 618 C CA . LEU A 1 82 ? 1.289 -8.116 2.524 1.00 85.31 82 LEU A CA 1
ATOM 619 C C . LEU A 1 82 ? 1.636 -6.680 2.105 1.00 85.31 82 LEU A C 1
ATOM 621 O O . LEU A 1 82 ? 1.825 -5.812 2.958 1.00 85.31 82 LEU A O 1
ATOM 625 N N . LEU A 1 83 ? 1.698 -6.406 0.798 1.00 87.25 83 LEU A N 1
ATOM 626 C CA . LEU A 1 83 ? 1.899 -5.047 0.292 1.00 87.25 83 LEU A CA 1
ATOM 627 C C . LEU A 1 83 ? 0.748 -4.120 0.713 1.00 87.25 83 LEU A C 1
ATOM 629 O O . LEU A 1 83 ? 1.007 -3.022 1.204 1.00 87.25 83 LEU A O 1
ATOM 633 N N . ALA A 1 84 ? -0.505 -4.559 0.569 1.00 88.56 84 ALA A N 1
ATOM 634 C CA . ALA A 1 84 ? -1.679 -3.803 0.991 1.00 88.56 84 ALA A CA 1
ATOM 635 C C . ALA A 1 84 ? -1.640 -3.506 2.497 1.00 88.56 84 ALA A C 1
ATOM 637 O O . ALA A 1 84 ? -1.845 -2.360 2.894 1.00 88.56 84 ALA A O 1
ATOM 638 N N . GLN A 1 85 ? -1.273 -4.484 3.330 1.00 86.50 85 GLN A N 1
ATOM 639 C CA . GLN A 1 85 ? -1.094 -4.292 4.773 1.00 86.50 85 GLN A CA 1
ATOM 640 C C . GLN A 1 85 ? -0.004 -3.258 5.102 1.00 86.50 85 GLN A C 1
ATOM 642 O O . GLN A 1 85 ? -0.208 -2.385 5.948 1.00 86.50 85 GLN A O 1
ATOM 647 N N . LEU A 1 86 ? 1.148 -3.316 4.425 1.00 86.12 86 LEU A N 1
ATOM 648 C CA . LEU A 1 86 ? 2.247 -2.364 4.631 1.00 86.12 86 LEU A CA 1
ATOM 649 C C . LEU A 1 86 ? 1.850 -0.940 4.228 1.00 86.12 86 LEU A C 1
ATOM 651 O O . LEU A 1 86 ? 2.085 0.005 4.981 1.00 86.12 86 LEU A O 1
ATOM 655 N N . VAL A 1 87 ? 1.197 -0.792 3.075 1.00 88.50 87 VAL A N 1
ATOM 656 C CA . VAL A 1 87 ? 0.695 0.502 2.597 1.00 88.50 87 VAL A CA 1
ATOM 657 C C . VAL A 1 87 ? -0.419 1.024 3.505 1.00 88.50 87 VAL A C 1
ATOM 659 O O . VAL A 1 87 ? -0.449 2.215 3.806 1.00 88.50 87 VAL A O 1
ATOM 662 N N . SER A 1 88 ? -1.290 0.145 4.006 1.00 86.81 88 SER A N 1
ATOM 663 C CA . SER A 1 88 ? -2.334 0.501 4.968 1.00 86.81 88 SER A CA 1
ATOM 664 C C . SER A 1 88 ? -1.741 1.064 6.255 1.00 86.81 88 SER A C 1
ATOM 666 O O . SER A 1 88 ? -2.161 2.123 6.724 1.00 86.81 88 SER A O 1
ATOM 668 N N . ARG A 1 89 ? -0.705 0.402 6.783 1.00 85.50 89 ARG A N 1
ATOM 669 C CA . ARG A 1 89 ? 0.021 0.855 7.970 1.00 85.50 89 ARG A CA 1
ATOM 670 C C . ARG A 1 89 ? 0.709 2.199 7.750 1.00 85.50 89 ARG A C 1
ATOM 672 O O . ARG A 1 89 ? 0.692 3.026 8.656 1.00 85.50 89 ARG A O 1
ATOM 679 N N . TYR A 1 90 ? 1.299 2.411 6.577 1.00 84.62 90 TYR A N 1
ATOM 680 C CA . TYR A 1 90 ? 1.967 3.665 6.236 1.00 84.62 90 TYR A CA 1
ATOM 681 C C . TYR A 1 90 ? 0.978 4.830 6.088 1.00 84.62 90 TYR A C 1
ATOM 683 O O . TYR A 1 90 ? 1.186 5.898 6.655 1.00 84.62 90 TYR A O 1
ATOM 691 N N . LEU A 1 91 ? -0.133 4.616 5.377 1.00 83.88 91 LEU A N 1
ATOM 692 C CA . LEU A 1 91 ? -1.152 5.644 5.143 1.00 83.88 91 LEU A CA 1
ATOM 693 C C . LEU A 1 91 ? -2.063 5.898 6.351 1.00 83.88 91 LEU A C 1
ATOM 695 O O . LEU A 1 91 ? -2.805 6.879 6.353 1.00 83.88 91 LEU A O 1
ATOM 699 N N . GLY A 1 92 ? -2.079 4.998 7.339 1.00 82.69 92 GLY A N 1
ATOM 700 C CA . GLY A 1 92 ? -3.050 5.033 8.436 1.00 82.69 92 GLY A CA 1
ATOM 701 C C . GLY A 1 92 ? -4.498 4.860 7.959 1.00 82.69 92 GLY A C 1
ATOM 702 O O . GLY A 1 92 ? -5.428 5.295 8.634 1.00 82.69 92 GLY A O 1
ATOM 703 N N . ALA A 1 93 ? -4.692 4.259 6.784 1.00 84.44 93 ALA A N 1
ATOM 704 C CA . ALA A 1 93 ? -5.988 4.062 6.147 1.00 84.44 93 ALA A CA 1
ATOM 705 C C . ALA A 1 93 ? -6.123 2.609 5.693 1.00 84.44 93 ALA A C 1
ATOM 707 O O . ALA A 1 93 ? -5.134 1.975 5.333 1.00 84.44 93 ALA A O 1
ATOM 708 N N . MET A 1 94 ? -7.342 2.073 5.685 1.00 83.94 94 MET A N 1
ATOM 709 C CA . MET A 1 94 ? -7.576 0.705 5.224 1.00 83.94 94 MET A CA 1
ATOM 710 C C . MET A 1 94 ? -7.264 0.598 3.728 1.00 83.94 94 MET A C 1
ATOM 712 O O . MET A 1 94 ? -7.768 1.397 2.935 1.00 83.94 94 MET A O 1
ATOM 716 N N . VAL A 1 95 ? -6.439 -0.379 3.353 1.00 88.81 95 VAL A N 1
ATOM 717 C CA . VAL A 1 95 ? -6.105 -0.671 1.954 1.00 88.81 95 VAL A CA 1
ATOM 718 C C . VAL A 1 95 ? -6.581 -2.077 1.630 1.00 88.81 95 VAL A C 1
ATOM 720 O O . VAL A 1 95 ? -6.151 -3.035 2.260 1.00 88.81 95 VAL A O 1
ATOM 723 N N . GLU A 1 96 ? -7.482 -2.186 0.662 1.00 87.44 96 GLU A N 1
ATOM 724 C CA . GLU A 1 96 ? -8.013 -3.457 0.171 1.00 87.44 96 GLU A CA 1
ATOM 725 C C . GLU A 1 96 ? -7.267 -3.876 -1.098 1.00 87.44 96 GLU A C 1
ATOM 727 O O . GLU A 1 96 ? -7.146 -3.080 -2.032 1.00 87.44 96 GLU A O 1
ATOM 732 N N . ASP A 1 97 ? -6.779 -5.114 -1.154 1.00 88.38 97 ASP A N 1
ATOM 733 C CA . ASP A 1 97 ? -6.206 -5.664 -2.381 1.00 88.38 97 ASP A CA 1
ATOM 734 C C . ASP A 1 97 ? -7.315 -6.009 -3.388 1.00 88.38 97 ASP A C 1
ATOM 736 O O . ASP A 1 97 ? -8.169 -6.860 -3.150 1.00 88.38 97 ASP A O 1
ATOM 740 N N . LYS A 1 98 ? -7.304 -5.324 -4.533 1.00 86.88 98 LYS A N 1
ATOM 741 C CA . LYS A 1 98 ? -8.158 -5.579 -5.705 1.00 86.88 98 LYS A CA 1
ATOM 742 C C . LYS A 1 98 ? -7.324 -5.756 -6.968 1.00 86.88 98 LYS A C 1
ATOM 744 O O . LYS A 1 98 ? -7.805 -5.534 -8.080 1.00 86.88 98 LYS A O 1
ATOM 749 N N . THR A 1 99 ? -6.057 -6.130 -6.811 1.00 84.75 99 THR A N 1
ATOM 750 C CA . THR A 1 99 ? -5.173 -6.366 -7.950 1.00 84.75 99 THR A CA 1
ATOM 751 C C . THR A 1 99 ? -5.535 -7.659 -8.679 1.00 84.75 99 THR A C 1
ATOM 753 O O . THR A 1 99 ? -5.379 -7.723 -9.897 1.00 84.75 99 THR A O 1
ATOM 756 N N . GLY A 1 100 ? -6.060 -8.658 -7.957 1.00 83.00 100 GLY A N 1
ATOM 757 C CA . GLY A 1 100 ? -6.366 -9.984 -8.503 1.00 83.00 100 GLY A CA 1
ATOM 758 C C . GLY A 1 100 ? -5.111 -10.754 -8.920 1.00 83.00 100 GLY A C 1
ATOM 759 O O . GLY A 1 100 ? -5.173 -11.590 -9.818 1.00 83.00 100 GLY A O 1
ATOM 760 N N . ILE A 1 101 ? -3.961 -10.407 -8.333 1.00 81.75 101 ILE A N 1
ATOM 761 C CA . ILE A 1 101 ? -2.667 -11.005 -8.644 1.00 81.75 101 ILE A CA 1
ATOM 762 C C . ILE A 1 101 ? -2.305 -11.983 -7.525 1.00 81.75 101 ILE A C 1
ATOM 764 O O . ILE A 1 101 ? -1.797 -11.592 -6.474 1.00 81.75 101 ILE A O 1
ATOM 768 N N . ASP A 1 102 ? -2.536 -13.265 -7.784 1.00 79.44 102 ASP A N 1
ATOM 769 C CA . ASP A 1 102 ? -2.148 -14.350 -6.889 1.00 79.44 102 ASP A CA 1
ATOM 770 C C . ASP A 1 102 ? -0.688 -14.762 -7.100 1.00 79.44 102 ASP A C 1
ATOM 772 O O . ASP A 1 102 ? -0.240 -15.012 -8.221 1.00 79.44 102 ASP A O 1
ATOM 776 N N . GLY A 1 103 ? 0.056 -14.877 -6.001 1.00 81.94 103 GLY A N 1
ATOM 777 C CA . GLY A 1 103 ? 1.439 -15.340 -6.003 1.00 81.94 103 GLY A CA 1
ATOM 778 C C . GLY A 1 103 ? 2.344 -14.540 -5.075 1.00 81.94 103 GLY A C 1
ATOM 779 O O . GLY A 1 103 ? 1.908 -13.664 -4.326 1.00 81.94 103 GLY A O 1
ATOM 780 N N . VAL A 1 104 ? 3.633 -14.863 -5.133 1.00 85.69 104 VAL A N 1
ATOM 781 C CA . VAL A 1 104 ? 4.691 -14.133 -4.434 1.00 85.69 104 VAL A CA 1
ATOM 782 C C . VAL A 1 104 ? 5.556 -13.402 -5.443 1.00 85.69 104 VAL A C 1
ATOM 784 O O . VAL A 1 104 ? 5.964 -13.952 -6.469 1.00 85.69 104 VAL A O 1
ATOM 787 N N . TYR A 1 105 ? 5.838 -12.143 -5.137 1.00 86.81 105 TY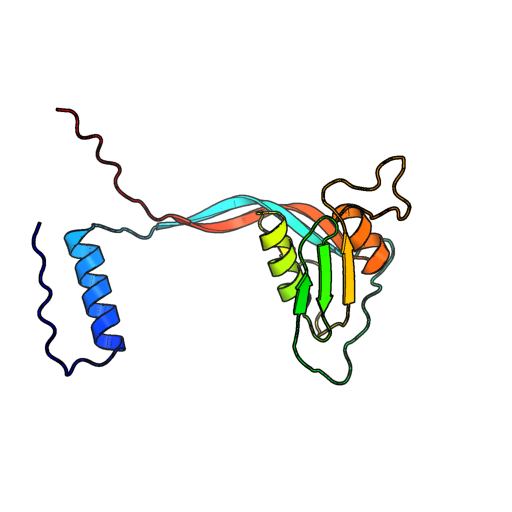R A N 1
ATOM 788 C CA . TYR A 1 105 ? 6.576 -11.258 -6.018 1.00 86.81 105 TYR A CA 1
ATOM 789 C C . TYR A 1 105 ? 7.735 -10.624 -5.273 1.00 86.81 105 TYR A C 1
ATOM 791 O O . TYR A 1 105 ? 7.689 -10.412 -4.057 1.00 86.81 105 TYR A O 1
ATOM 799 N N . THR A 1 106 ? 8.778 -10.327 -6.037 1.00 86.94 106 THR A N 1
ATOM 800 C CA . THR A 1 106 ? 9.893 -9.518 -5.574 1.00 86.94 106 THR A CA 1
ATOM 801 C C . THR A 1 106 ? 9.725 -8.101 -6.097 1.00 86.94 106 THR A C 1
ATOM 803 O O . THR A 1 106 ? 9.460 -7.882 -7.286 1.00 86.94 106 THR A O 1
ATOM 806 N N . PHE A 1 107 ? 9.822 -7.136 -5.195 1.00 87.06 107 PHE A N 1
ATOM 807 C CA . PHE A 1 107 ? 9.699 -5.733 -5.526 1.00 87.06 107 PHE A CA 1
ATOM 808 C C . PHE A 1 107 ? 10.528 -4.854 -4.599 1.00 87.06 107 PHE A C 1
ATOM 810 O O . PHE A 1 107 ? 10.651 -5.102 -3.401 1.00 87.06 107 PHE A O 1
ATOM 817 N N . ASP A 1 108 ? 11.031 -3.772 -5.177 1.00 88.88 108 ASP A N 1
ATOM 818 C CA . ASP A 1 108 ? 11.741 -2.713 -4.480 1.00 88.88 108 ASP A CA 1
ATOM 819 C C . ASP A 1 108 ? 10.998 -1.415 -4.761 1.00 88.88 108 ASP A C 1
ATOM 821 O O . ASP A 1 108 ? 10.852 -1.017 -5.915 1.00 88.88 108 ASP A O 1
ATOM 825 N N . LEU A 1 109 ? 10.493 -0.777 -3.716 1.00 88.81 109 LEU A N 1
ATOM 826 C CA . LEU A 1 109 ? 9.732 0.457 -3.785 1.00 88.81 109 LEU A CA 1
ATOM 827 C C . LEU A 1 109 ? 10.461 1.529 -2.976 1.00 88.81 109 LEU A C 1
ATOM 829 O O . LEU A 1 109 ? 10.879 1.293 -1.846 1.00 88.81 109 LEU A O 1
ATOM 833 N N . ARG A 1 110 ? 10.607 2.719 -3.556 1.00 89.94 110 ARG A N 1
ATOM 834 C CA . ARG A 1 110 ? 11.264 3.872 -2.933 1.00 89.94 110 ARG A CA 1
ATOM 835 C C . ARG A 1 110 ? 10.392 5.104 -3.134 1.00 89.94 110 ARG A C 1
ATOM 837 O O . ARG A 1 110 ? 10.046 5.416 -4.270 1.00 89.94 110 ARG A O 1
ATOM 844 N N . TRP A 1 111 ? 10.024 5.779 -2.052 1.00 90.25 111 TRP A N 1
ATOM 845 C CA . TRP A 1 111 ? 9.137 6.944 -2.097 1.00 90.25 111 TRP A CA 1
ATOM 846 C C . TRP A 1 111 ? 9.415 7.918 -0.949 1.00 90.25 111 TRP A C 1
ATOM 848 O O . TRP A 1 111 ? 10.203 7.639 -0.052 1.00 90.25 111 TRP A O 1
ATOM 858 N N . SER A 1 112 ? 8.784 9.089 -0.977 1.00 89.06 112 SER A N 1
ATOM 859 C CA . SER A 1 112 ? 8.816 10.046 0.134 1.00 89.06 112 SER A CA 1
ATOM 860 C C . SER A 1 112 ? 7.471 10.754 0.301 1.00 89.06 112 SER A C 1
ATOM 862 O O . SER A 1 112 ? 6.740 10.930 -0.673 1.00 89.06 112 SER A O 1
ATOM 864 N N . ASP A 1 113 ? 7.155 11.211 1.515 1.00 81.75 113 ASP A N 1
ATOM 865 C CA . ASP A 1 113 ? 5.934 11.995 1.779 1.00 81.75 113 ASP A CA 1
ATOM 866 C C . ASP A 1 113 ? 5.965 13.391 1.152 1.00 81.75 113 ASP A C 1
ATOM 868 O O . ASP A 1 113 ? 4.935 13.972 0.821 1.00 81.75 113 ASP A O 1
ATOM 872 N N . GLN A 1 114 ? 7.160 13.964 1.026 1.00 74.62 114 GLN A N 1
ATOM 873 C CA . GLN A 1 114 ? 7.341 15.354 0.614 1.00 74.62 114 GLN A CA 1
ATOM 874 C C . GLN A 1 114 ? 7.393 15.518 -0.915 1.00 74.62 114 GLN A C 1
ATOM 876 O O . GLN A 1 114 ? 7.279 16.645 -1.397 1.00 74.62 114 GLN A O 1
ATOM 881 N N . GLY A 1 115 ? 7.571 14.418 -1.659 1.00 71.62 115 GLY A N 1
ATOM 882 C CA . GLY A 1 115 ? 7.789 14.433 -3.104 1.00 71.62 115 GLY A CA 1
ATOM 883 C C . GLY A 1 115 ? 9.101 15.123 -3.514 1.00 71.62 115 GLY A C 1
ATOM 884 O O . GLY A 1 115 ? 9.901 15.525 -2.661 1.00 71.62 115 GLY A O 1
ATOM 885 N N . PRO A 1 116 ? 9.348 15.277 -4.826 1.00 72.50 116 PRO A N 1
ATOM 886 C CA . PRO A 1 116 ? 10.562 15.914 -5.320 1.00 72.50 116 PRO A CA 1
ATOM 887 C C . PRO A 1 116 ? 10.536 17.421 -5.028 1.00 72.50 116 PRO A C 1
ATOM 889 O O . PRO A 1 116 ? 9.649 18.134 -5.503 1.00 72.50 116 PRO A O 1
ATOM 892 N N . LYS A 1 117 ? 11.517 17.931 -4.272 1.00 71.75 117 LYS A N 1
ATOM 893 C CA . LYS A 1 117 ? 11.668 19.375 -4.040 1.00 71.75 117 LYS A CA 1
ATOM 894 C C . LYS A 1 117 ? 12.663 19.999 -5.020 1.00 71.75 117 LYS A C 1
ATOM 896 O O . LYS A 1 117 ? 13.656 19.367 -5.387 1.00 71.75 117 LYS A O 1
ATOM 901 N N . PRO A 1 118 ? 12.449 21.264 -5.420 1.00 62.66 118 PRO A N 1
ATOM 902 C CA . PRO A 1 118 ? 13.431 21.989 -6.213 1.00 62.66 118 PRO A CA 1
ATOM 903 C C . PRO A 1 118 ? 14.742 22.126 -5.424 1.00 62.66 118 PRO A C 1
ATOM 905 O O . PRO A 1 118 ? 14.761 22.712 -4.343 1.00 62.66 118 PRO A O 1
ATOM 908 N N . GLY A 1 119 ? 15.825 21.563 -5.966 1.00 70.94 119 GLY A N 1
ATOM 909 C CA . GLY A 1 119 ? 17.147 21.510 -5.328 1.00 70.94 119 GLY A CA 1
ATOM 910 C C . GLY A 1 119 ? 17.562 20.128 -4.811 1.00 70.94 119 GLY A C 1
ATOM 911 O O . GLY A 1 119 ? 18.714 19.969 -4.413 1.00 70.94 119 GLY A O 1
ATOM 912 N N . ASP A 1 120 ? 16.680 19.121 -4.842 1.00 69.38 120 ASP A N 1
ATOM 913 C CA . ASP A 1 120 ? 17.087 17.736 -4.597 1.00 69.38 120 ASP A CA 1
ATOM 914 C C . ASP A 1 120 ? 17.905 17.189 -5.777 1.00 69.38 120 ASP A C 1
ATOM 916 O O . ASP A 1 120 ? 17.505 17.280 -6.937 1.00 69.38 120 ASP A O 1
ATOM 920 N N . VAL A 1 121 ? 19.056 16.586 -5.465 1.00 66.75 121 VAL A N 1
ATOM 921 C CA . VAL A 1 121 ? 19.909 15.869 -6.434 1.00 66.75 121 VAL A CA 1
ATOM 922 C C . VAL A 1 121 ? 19.240 14.608 -6.987 1.00 66.75 121 VAL A C 1
ATOM 924 O O . VAL A 1 121 ? 19.604 14.147 -8.065 1.00 66.75 121 VAL A O 1
ATOM 927 N N . GLU A 1 122 ? 18.251 14.064 -6.277 1.00 69.75 122 GLU A N 1
ATOM 928 C CA . GLU A 1 122 ? 17.512 12.868 -6.672 1.00 69.75 122 GLU A CA 1
ATOM 929 C C . GLU A 1 122 ? 16.016 13.113 -6.455 1.00 69.75 122 GLU A C 1
ATOM 931 O O . GLU A 1 122 ? 15.550 13.275 -5.325 1.00 69.75 122 GLU A O 1
ATOM 936 N N . ALA A 1 123 ? 15.261 13.186 -7.551 1.00 77.31 123 ALA A N 1
ATOM 937 C CA . ALA A 1 123 ? 13.818 13.372 -7.509 1.00 77.31 123 ALA A CA 1
ATOM 938 C C . ALA A 1 123 ? 13.151 12.078 -7.020 1.00 77.31 123 ALA A C 1
ATOM 940 O O . ALA A 1 123 ? 13.006 11.121 -7.779 1.00 77.31 123 ALA A O 1
ATOM 941 N N . VAL A 1 124 ? 12.761 12.043 -5.745 1.00 84.06 124 VAL A N 1
ATOM 942 C CA . VAL A 1 124 ? 12.067 10.893 -5.156 1.00 84.06 124 VAL A CA 1
ATOM 943 C C . VAL A 1 124 ? 10.551 11.087 -5.288 1.00 84.06 124 VAL A C 1
ATOM 945 O O . VAL A 1 124 ? 10.025 12.067 -4.753 1.00 84.06 124 VAL A O 1
ATOM 948 N N . PRO A 1 125 ? 9.833 10.179 -5.976 1.00 88.31 125 PRO A N 1
ATOM 949 C CA . PRO A 1 125 ? 8.389 10.289 -6.160 1.00 88.31 125 PRO A CA 1
ATOM 950 C C . PRO A 1 125 ? 7.617 10.095 -4.848 1.00 88.31 125 PRO A C 1
ATOM 952 O O . PRO A 1 125 ? 8.131 9.563 -3.858 1.00 88.31 125 PRO A O 1
ATOM 955 N N . THR A 1 126 ? 6.351 10.513 -4.847 1.00 89.50 126 THR A N 1
ATOM 956 C CA . THR A 1 126 ? 5.420 10.177 -3.761 1.00 89.50 126 THR A CA 1
ATOM 957 C C . THR A 1 126 ? 4.983 8.718 -3.863 1.00 89.50 126 THR A C 1
ATOM 959 O O . THR A 1 126 ? 5.116 8.108 -4.923 1.00 89.50 126 THR A O 1
ATOM 962 N N . LEU A 1 127 ? 4.411 8.143 -2.799 1.00 87.75 127 LEU A N 1
ATOM 963 C CA . LEU A 1 127 ? 3.894 6.766 -2.842 1.00 87.75 127 LEU A CA 1
ATOM 964 C C . LEU A 1 127 ? 2.882 6.552 -3.988 1.00 87.75 127 LEU A C 1
ATOM 966 O O . LEU A 1 127 ? 2.892 5.511 -4.646 1.00 87.75 127 LEU A O 1
ATOM 970 N N . PHE A 1 128 ? 2.036 7.554 -4.249 1.00 88.69 128 PHE A N 1
ATOM 971 C CA . PHE A 1 128 ? 1.004 7.508 -5.289 1.00 88.69 128 PHE A CA 1
ATOM 972 C C . PHE A 1 128 ? 1.574 7.487 -6.711 1.00 88.69 128 PHE A C 1
ATOM 974 O O . PHE A 1 128 ? 0.917 6.954 -7.605 1.00 88.69 128 PHE A O 1
ATOM 981 N N . ASP A 1 129 ? 2.780 8.021 -6.906 1.00 88.94 129 ASP A N 1
ATOM 982 C CA . ASP A 1 129 ? 3.505 7.997 -8.179 1.00 88.94 129 ASP A CA 1
ATOM 983 C C . ASP A 1 129 ? 4.434 6.776 -8.272 1.00 88.94 129 ASP A C 1
ATOM 985 O O . ASP A 1 129 ? 4.470 6.081 -9.289 1.00 88.94 129 ASP A O 1
ATOM 989 N N . ALA A 1 130 ? 5.116 6.434 -7.176 1.00 90.19 130 ALA A N 1
ATOM 990 C CA . ALA A 1 130 ? 6.064 5.328 -7.114 1.00 90.19 130 ALA A CA 1
ATOM 991 C C . ALA A 1 130 ? 5.400 3.973 -7.399 1.00 90.19 130 ALA A C 1
ATOM 993 O O . ALA A 1 130 ? 5.953 3.165 -8.147 1.00 90.19 130 ALA A O 1
ATOM 994 N N . LEU A 1 131 ? 4.210 3.718 -6.842 1.00 89.25 131 LEU A N 1
ATOM 995 C CA . LEU A 1 131 ? 3.461 2.475 -7.065 1.00 89.25 131 LEU A CA 1
ATOM 996 C C . LEU A 1 131 ? 3.164 2.212 -8.557 1.00 89.25 131 LEU A C 1
ATOM 998 O O . LEU A 1 131 ? 3.529 1.137 -9.051 1.00 89.25 131 LEU A O 1
ATOM 1002 N N . PRO A 1 132 ? 2.551 3.146 -9.317 1.00 89.50 132 PRO A N 1
ATOM 1003 C CA . PRO A 1 132 ? 2.220 2.896 -10.718 1.00 89.50 132 PRO A CA 1
ATOM 1004 C C . PRO A 1 132 ? 3.440 2.924 -11.632 1.00 89.50 132 PRO A C 1
ATOM 1006 O O . PRO A 1 132 ? 3.410 2.298 -12.693 1.00 89.50 132 PRO A O 1
ATOM 1009 N N . GLU A 1 133 ? 4.507 3.633 -11.267 1.00 88.56 133 GLU A N 1
ATOM 1010 C CA . GLU A 1 133 ? 5.738 3.652 -12.057 1.00 88.56 133 GLU A CA 1
ATOM 1011 C C . GLU A 1 133 ? 6.571 2.382 -11.880 1.00 88.56 133 GLU A C 1
ATOM 1013 O O . GLU A 1 133 ? 7.023 1.806 -12.880 1.00 88.56 133 GLU A O 1
ATOM 1018 N N . THR A 1 134 ? 6.707 1.931 -10.632 1.00 87.62 134 THR A N 1
ATOM 1019 C CA . THR A 1 134 ? 7.591 0.832 -10.229 1.00 87.62 134 THR A CA 1
ATOM 1020 C C . THR A 1 134 ? 6.902 -0.518 -10.367 1.00 87.62 134 THR A C 1
ATOM 1022 O O . THR A 1 134 ? 7.409 -1.403 -11.050 1.00 87.62 134 THR A O 1
ATOM 1025 N N . LEU A 1 135 ? 5.721 -0.669 -9.760 1.00 88.62 135 LEU A N 1
ATOM 1026 C CA . LEU A 1 135 ? 4.993 -1.942 -9.697 1.00 88.62 135 LEU A CA 1
ATOM 1027 C C . LEU A 1 135 ? 3.889 -2.033 -10.748 1.00 88.62 135 LEU A C 1
ATOM 1029 O O . LEU A 1 135 ? 3.407 -3.122 -11.057 1.00 88.62 135 LEU A O 1
ATOM 1033 N N . GLY A 1 136 ? 3.488 -0.894 -11.315 1.00 88.94 136 GLY A N 1
ATOM 1034 C CA . GLY A 1 136 ? 2.305 -0.845 -12.165 1.00 88.94 136 GLY A CA 1
ATOM 1035 C C . GLY A 1 136 ? 1.023 -1.040 -11.361 1.00 88.94 136 GLY A C 1
ATOM 1036 O O . GLY A 1 136 ? 0.038 -1.534 -11.899 1.00 88.94 136 GLY A O 1
ATOM 1037 N N . LEU A 1 137 ? 1.025 -0.661 -10.083 1.00 90.44 137 LEU A N 1
ATOM 1038 C CA . LEU A 1 137 ? -0.135 -0.713 -9.192 1.00 90.44 137 LEU A CA 1
ATOM 1039 C C . LEU A 1 137 ? -0.571 0.704 -8.840 1.00 90.44 137 LEU A C 1
ATOM 1041 O O . LEU A 1 137 ? 0.247 1.612 -8.803 1.00 90.44 137 LEU A O 1
ATOM 1045 N N . ARG A 1 138 ? -1.850 0.934 -8.581 1.00 90.81 138 ARG A N 1
ATOM 1046 C CA . ARG A 1 138 ? -2.360 2.251 -8.203 1.00 90.81 138 ARG A CA 1
ATOM 1047 C C . ARG A 1 138 ? -3.259 2.135 -6.985 1.00 90.81 138 ARG A C 1
ATOM 1049 O O . ARG A 1 138 ? -4.016 1.181 -6.858 1.00 90.81 138 ARG A O 1
ATOM 1056 N N . LEU A 1 139 ? -3.197 3.143 -6.122 1.00 89.94 139 LEU A N 1
ATOM 1057 C CA . LEU A 1 139 ? -4.154 3.328 -5.040 1.00 89.94 139 LEU A CA 1
ATOM 1058 C C . LEU A 1 139 ? -5.340 4.140 -5.548 1.00 89.94 139 LEU A C 1
ATOM 1060 O O . LEU A 1 139 ? -5.181 5.272 -6.014 1.00 89.94 139 LEU A O 1
ATOM 1064 N N . GLN A 1 140 ? -6.528 3.558 -5.457 1.00 88.19 140 GLN A N 1
ATOM 1065 C CA . GLN A 1 140 ? -7.779 4.208 -5.806 1.00 88.19 140 GLN A CA 1
ATOM 1066 C C . GLN A 1 140 ? -8.568 4.506 -4.525 1.00 88.19 140 GLN A C 1
ATOM 1068 O O . GLN A 1 140 ? -8.864 3.574 -3.782 1.00 88.19 140 GLN A O 1
ATOM 1073 N N . PRO A 1 141 ? -8.917 5.771 -4.232 1.00 86.88 141 PRO A N 1
ATOM 1074 C CA . PRO A 1 141 ? -9.716 6.096 -3.055 1.00 86.88 141 PRO A CA 1
ATOM 1075 C C . PRO A 1 141 ? -11.086 5.412 -3.136 1.00 86.88 141 PRO A C 1
ATOM 1077 O O . PRO A 1 141 ? -11.792 5.514 -4.141 1.00 86.88 141 PRO A O 1
ATOM 1080 N N . GLN A 1 142 ? -11.446 4.700 -2.071 1.00 82.31 142 GLN A N 1
ATOM 1081 C CA . GLN A 1 142 ? -12.629 3.845 -1.985 1.00 82.31 142 GLN A CA 1
ATOM 1082 C C . GLN A 1 142 ? -13.211 3.910 -0.566 1.00 82.31 142 GLN A C 1
ATOM 1084 O O . GLN A 1 142 ? -12.483 4.026 0.415 1.00 82.31 142 GLN A O 1
ATOM 1089 N N . LYS A 1 143 ? -14.536 3.785 -0.431 1.00 76.50 143 LYS A N 1
ATOM 1090 C CA . LYS A 1 143 ? -15.155 3.476 0.867 1.00 76.50 143 LYS A CA 1
ATOM 1091 C C . LYS A 1 143 ? -15.000 1.987 1.139 1.00 76.50 143 LYS A C 1
ATOM 1093 O O . LYS A 1 143 ? -15.580 1.181 0.414 1.00 76.50 143 LYS A O 1
ATOM 1098 N N . VAL A 1 144 ? -14.209 1.638 2.145 1.00 72.06 144 VAL A N 1
ATOM 1099 C CA . VAL A 1 144 ? -13.934 0.243 2.498 1.00 72.06 144 VAL A CA 1
ATOM 1100 C C . VAL A 1 144 ? -14.732 -0.105 3.752 1.00 72.06 144 VAL A C 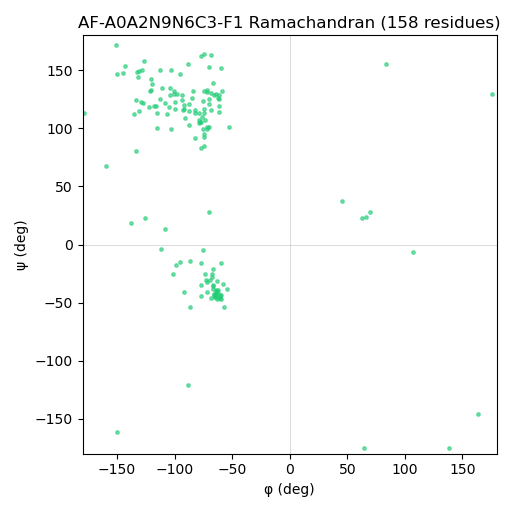1
ATOM 1102 O O . VAL A 1 144 ? -14.809 0.694 4.689 1.00 72.06 144 VAL A O 1
ATOM 1105 N N . ALA A 1 145 ? -15.392 -1.263 3.748 1.00 67.88 145 ALA A N 1
ATOM 1106 C CA . ALA A 1 145 ? -16.097 -1.767 4.919 1.00 67.88 145 ALA A CA 1
ATOM 1107 C C . ALA A 1 145 ? -15.062 -2.349 5.888 1.00 67.88 145 ALA A C 1
ATOM 1109 O O . ALA A 1 145 ? -14.511 -3.415 5.634 1.00 67.88 145 ALA A O 1
ATOM 1110 N N . ALA A 1 146 ? -14.781 -1.630 6.971 1.00 61.34 146 ALA A N 1
ATOM 1111 C CA . ALA A 1 146 ? -13.855 -2.072 8.003 1.00 61.34 146 ALA A CA 1
ATOM 1112 C C . ALA A 1 146 ? -14.643 -2.627 9.192 1.00 61.34 146 ALA A C 1
ATOM 1114 O O . ALA A 1 146 ? -15.570 -1.969 9.673 1.00 61.34 146 ALA A O 1
ATOM 1115 N N . GLU A 1 147 ? -14.265 -3.800 9.700 1.00 54.00 147 GLU A N 1
ATOM 1116 C CA . GLU A 1 147 ? -14.642 -4.198 11.057 1.00 54.00 147 GLU A CA 1
ATOM 1117 C C . GLU A 1 147 ? -13.794 -3.403 12.047 1.00 54.00 147 GLU A C 1
ATOM 1119 O O . GLU A 1 147 ? -12.576 -3.564 12.121 1.00 54.00 147 GLU A O 1
ATOM 1124 N N . VAL A 1 148 ? -14.439 -2.517 12.801 1.00 56.88 148 VAL A N 1
ATOM 1125 C CA . VAL A 1 148 ? -13.782 -1.750 13.855 1.00 56.88 148 VAL A CA 1
ATOM 1126 C C . VAL A 1 148 ? -14.092 -2.425 15.183 1.00 56.88 148 VAL A C 1
ATOM 1128 O O . VAL A 1 148 ? -15.255 -2.591 15.553 1.00 56.88 148 VAL A O 1
ATOM 1131 N N . VAL A 1 149 ? -13.041 -2.809 15.905 1.00 55.41 149 VAL A N 1
ATOM 1132 C CA . VAL A 1 149 ? -13.141 -3.218 17.307 1.00 55.41 149 VAL A CA 1
ATOM 1133 C C . VAL A 1 149 ? -13.010 -1.952 18.141 1.00 55.41 149 VAL A C 1
ATOM 1135 O O . VAL A 1 149 ? -11.916 -1.404 18.270 1.00 55.41 149 VAL A O 1
ATOM 1138 N N . VAL A 1 150 ? -14.131 -1.445 18.648 1.00 48.12 150 VAL A N 1
ATOM 1139 C CA . VAL A 1 150 ? -14.123 -0.273 19.528 1.00 48.12 150 VAL A CA 1
ATOM 1140 C C . VAL A 1 150 ? -14.066 -0.763 20.969 1.00 48.12 150 VAL A C 1
ATOM 1142 O O . VAL A 1 150 ? -14.995 -1.410 21.447 1.00 48.12 150 VAL A O 1
ATOM 1145 N N . ASP A 1 151 ? -12.973 -0.445 21.656 1.00 43.84 151 ASP A N 1
ATOM 1146 C CA . ASP A 1 151 ? -12.865 -0.604 23.104 1.00 43.84 151 ASP A CA 1
ATOM 1147 C C . ASP A 1 151 ? -13.589 0.576 23.770 1.00 43.84 151 ASP A C 1
ATOM 1149 O O . ASP A 1 151 ? -13.148 1.726 23.681 1.00 43.84 151 ASP A O 1
ATOM 1153 N N . HIS A 1 152 ? -14.763 0.328 24.354 1.00 41.97 152 HIS A N 1
ATOM 1154 C CA . HIS A 1 152 ? -15.481 1.352 25.106 1.00 41.97 152 HIS A CA 1
ATOM 1155 C C . HIS A 1 152 ? -14.901 1.420 26.522 1.00 41.97 152 HIS A C 1
ATOM 1157 O O . HIS A 1 152 ? -15.357 0.719 27.421 1.00 41.97 152 HIS A O 1
ATOM 1163 N N . MET A 1 153 ? -13.910 2.283 26.744 1.00 36.38 153 MET A N 1
ATOM 1164 C CA . MET A 1 153 ? -13.584 2.718 28.101 1.00 36.38 153 MET A CA 1
ATOM 1165 C C . MET A 1 153 ? -14.661 3.727 28.520 1.00 36.38 153 MET A C 1
ATOM 1167 O O . MET A 1 153 ? -14.715 4.829 27.968 1.00 36.38 153 MET A O 1
ATOM 1171 N N . GLU A 1 154 ? -15.539 3.349 29.459 1.00 36.22 154 GLU A N 1
ATOM 1172 C CA . GLU A 1 154 ? -16.469 4.279 30.109 1.00 36.22 154 GLU A CA 1
ATOM 1173 C C . GLU A 1 154 ? -15.662 5.455 30.671 1.00 36.22 154 GLU A C 1
ATOM 1175 O O . GLU A 1 154 ? -15.022 5.379 31.722 1.00 36.22 154 GLU A O 1
ATOM 1180 N N . ARG A 1 155 ? -15.672 6.576 29.952 1.00 38.72 155 ARG A N 1
ATOM 1181 C CA . ARG A 1 155 ? -15.196 7.848 30.470 1.00 38.72 155 ARG A CA 1
ATOM 1182 C C . ARG A 1 155 ? -16.298 8.352 31.387 1.00 38.72 155 ARG A C 1
ATOM 1184 O O . ARG A 1 155 ? -17.150 9.112 30.949 1.00 38.72 155 ARG A O 1
ATOM 1191 N N . VAL A 1 156 ? -16.319 7.881 32.631 1.00 37.72 156 VAL A N 1
ATOM 1192 C CA . VAL A 1 156 ? -17.164 8.469 33.674 1.00 37.72 156 VAL A CA 1
ATOM 1193 C C . VAL A 1 156 ? -16.689 9.916 33.846 1.00 37.72 156 VAL A C 1
ATOM 1195 O O . VAL A 1 156 ? -15.538 10.114 34.248 1.00 37.72 156 VAL A O 1
ATOM 1198 N N . PRO A 1 157 ? -17.483 10.953 33.518 1.00 40.22 157 PRO A N 1
ATOM 1199 C CA . PRO A 1 157 ? -17.191 12.270 34.042 1.00 40.22 157 PRO A CA 1
ATOM 1200 C C . PRO A 1 157 ? -17.560 12.211 35.523 1.00 40.22 157 PRO A C 1
ATOM 1202 O O . PRO A 1 157 ? -18.732 12.271 35.884 1.00 40.22 157 PRO A O 1
ATOM 1205 N N . THR A 1 158 ? -16.580 12.031 36.402 1.00 37.34 158 THR A N 1
ATOM 1206 C CA . THR A 1 158 ? -16.800 12.343 37.813 1.00 37.34 158 THR A CA 1
ATOM 1207 C C . THR A 1 158 ? -16.793 13.863 37.941 1.00 37.34 158 THR A C 1
ATOM 1209 O O . THR A 1 158 ? -15.744 14.485 38.082 1.00 37.34 158 THR A O 1
ATOM 1212 N N . GLU A 1 159 ? -17.975 14.468 37.846 1.00 38.53 159 GLU A N 1
ATOM 1213 C CA . GLU A 1 159 ? -18.252 15.684 38.607 1.00 38.53 159 GLU A CA 1
ATOM 1214 C C . GLU A 1 159 ? -18.309 15.295 40.089 1.00 38.53 159 GLU A C 1
ATOM 1216 O O . GLU A 1 159 ? -19.139 14.465 40.476 1.00 38.53 159 GLU A O 1
ATOM 1221 N N . ASN A 1 160 ? -17.376 15.828 40.881 1.00 32.38 160 ASN A N 1
ATOM 1222 C CA . ASN A 1 160 ? -17.579 16.505 42.174 1.00 32.38 160 ASN A CA 1
ATOM 1223 C C . ASN A 1 160 ? -16.226 16.805 42.829 1.00 32.38 160 ASN A C 1
ATOM 1225 O O . ASN A 1 160 ? -15.447 15.850 43.049 1.00 32.38 160 ASN A O 1
#

Solvent-accessible surface area (backbone atoms only — not comparable to full-atom values): 9475 Å² total; per-residue (Å²): 142,86,82,85,82,84,76,74,98,80,72,55,72,69,60,52,53,52,54,48,50,53,51,39,43,74,73,63,60,56,57,78,46,78,45,78,43,78,39,79,22,29,31,36,28,65,26,95,83,40,75,54,67,40,75,37,73,90,69,63,79,49,71,49,74,46,82,68,87,54,35,36,38,41,25,45,42,38,37,54,62,57,50,25,53,54,50,16,65,73,70,74,34,57,42,44,73,59,55,86,64,85,62,44,26,31,50,74,47,59,21,18,95,81,37,62,54,97,85,55,95,66,77,40,38,29,60,80,52,30,35,38,71,59,40,6,28,33,77,41,84,37,78,38,80,39,78,43,79,47,79,59,73,83,78,72,81,79,85,129

Nearest PDB structures (foldseek):
  6j0n-assembly1_J  TM=1.863E-01  e=3.597E+00  Photorhabdus asymbiotica subsp. asymbiotica ATCC 43949
  6i7a-assembly1_A  TM=1.851E-01  e=3.805E+00  Homo sapiens

pLDDT: mean 71.69, std 16.87, range [32.38, 90.81]

Sequence (160 aa):
MDVAAKYPAKASDDDRMRMLQTLLEDRFKLAVHRETRQLPGYALVVSSKGCKLKPAGECEQGANHNGGRVETLSAKCSSMDLLAQLVSRYLGAMVEDKTGIDGVYTFDLRWSDQGPKPGDVEAVPTLFDALPETLGLRLQPQKVAAEVVVDHMERVPTEN

Secondary structure (DSSP, 8-state):
--------TT--HHHHHHHHHHHHHHHH---EEEEEEEEEEEEEEE-TT---PEEP-S----EEEE-SSSEEEEEEEE-HHHHHHHHHHHHTSEEEE-S---S-EEEEEEE-SS-PPTT-SS-PPPHHHHIIIIISEEEEEEEEEEEEEEE---------